Protein AF-B0E3F6-F1 (afdb_monomer)

Secondary structure (DSSP, 8-state):
------------TTSGGGG-TT-B--TTB-SS--EEEEEEE-SPPBTTBB--EEEEGGGTEEEE--SSB--EE-TTS-EEEPPPBPPTT----TT--EEEEEE--BHHHHTT-------------------

pLDDT: mean 74.64, std 20.19, range [33.12, 95.25]

Mean predicted aligned error: 12.08 Å

Organism: Laccaria bicolor (strain S238N-H82 / ATCC MYA-4686) (NCBI:txid486041)

Nearest PDB structures (foldseek):
  7cz6-assembly1_C  TM=3.033E-01  e=5.250E-01  Omono River virus
  2kls-assembly1_A  TM=3.070E-01  e=1.767E+00  Canis lupus familiaris
  8usm-assembly1_A  TM=3.528E-01  e=6.680E+00  Escherichia coli

Radius of gyration: 19.35 Å; Cα contacts (8 Å, |Δi|>4): 201; chains: 1; bounding box: 47×43×57 Å

Structure (mmCIF, N/CA/C/O backbone):
data_AF-B0E3F6-F1
#
_entry.id   AF-B0E3F6-F1
#
loop_
_atom_site.group_PDB
_atom_site.id
_atom_site.type_symbol
_atom_site.label_atom_id
_atom_site.label_alt_id
_atom_site.label_comp_id
_atom_site.label_asym_id
_atom_site.label_entity_id
_atom_site.label_seq_id
_atom_site.pdbx_PDB_ins_code
_atom_site.Cartn_x
_atom_site.Cartn_y
_atom_site.Cartn_z
_atom_site.occupancy
_atom_site.B_iso_or_equiv
_atom_site.auth_seq_id
_atom_site.auth_comp_id
_atom_site.auth_asym_id
_atom_site.auth_atom_id
_atom_site.pdbx_PDB_model_num
ATOM 1 N N . MET A 1 1 ? -20.462 36.110 -1.791 1.00 37.31 1 MET A N 1
ATOM 2 C CA . MET A 1 1 ? -20.013 34.745 -2.134 1.00 37.31 1 MET A CA 1
ATOM 3 C C . MET A 1 1 ? -18.557 34.627 -1.735 1.00 37.31 1 MET A C 1
ATOM 5 O O . MET A 1 1 ? -17.720 35.240 -2.379 1.00 37.31 1 MET A O 1
ATOM 9 N N . ALA A 1 2 ? -18.262 33.937 -0.636 1.00 35.00 2 ALA A N 1
ATOM 10 C CA . ALA A 1 2 ? -16.881 33.624 -0.294 1.00 35.00 2 ALA A CA 1
ATOM 11 C C . ALA A 1 2 ? -16.466 32.416 -1.137 1.00 35.00 2 ALA A C 1
ATOM 13 O O . ALA A 1 2 ? -17.037 31.337 -0.995 1.00 35.00 2 ALA A O 1
ATOM 14 N N . ILE A 1 3 ? -15.526 32.626 -2.053 1.00 46.47 3 ILE A N 1
ATOM 15 C CA . ILE A 1 3 ? -14.864 31.543 -2.771 1.00 46.47 3 ILE A CA 1
ATOM 16 C C . ILE A 1 3 ? -13.924 30.926 -1.736 1.00 46.47 3 ILE A C 1
ATOM 18 O O . ILE A 1 3 ? -12.916 31.531 -1.375 1.00 46.47 3 ILE A O 1
ATOM 22 N N . SER A 1 4 ? -14.305 29.788 -1.157 1.00 40.06 4 SER A N 1
ATOM 23 C CA . SER A 1 4 ? -13.398 29.035 -0.297 1.00 40.06 4 SER A CA 1
ATOM 24 C C . SER A 1 4 ? -12.186 28.662 -1.141 1.00 40.06 4 SER A C 1
ATOM 26 O O . SER A 1 4 ? -12.344 27.981 -2.157 1.00 40.06 4 SER A O 1
ATOM 28 N N . ASN A 1 5 ? -11.000 29.130 -0.746 1.00 36.41 5 ASN A N 1
ATOM 29 C CA . ASN A 1 5 ? -9.744 28.675 -1.335 1.00 36.41 5 ASN A CA 1
ATOM 30 C C . ASN A 1 5 ? -9.774 27.142 -1.410 1.00 36.41 5 ASN A C 1
ATOM 32 O O . ASN A 1 5 ? -10.134 26.518 -0.406 1.00 36.41 5 ASN A O 1
ATOM 36 N N . PRO A 1 6 ? -9.439 26.523 -2.557 1.00 39.03 6 PRO A N 1
ATOM 37 C CA . PRO A 1 6 ? -9.306 25.081 -2.606 1.00 39.03 6 PRO A CA 1
ATOM 38 C C . PRO A 1 6 ? -8.229 24.712 -1.591 1.00 39.03 6 PRO A C 1
ATOM 40 O O . PRO A 1 6 ? -7.063 25.074 -1.747 1.00 39.03 6 PRO A O 1
ATOM 43 N N . VAL A 1 7 ? -8.632 24.048 -0.510 1.00 43.75 7 VAL A N 1
ATOM 44 C CA . VAL A 1 7 ? -7.689 23.387 0.381 1.00 43.75 7 VAL A CA 1
ATOM 45 C C . VAL A 1 7 ? -7.106 22.261 -0.456 1.00 43.75 7 VAL A C 1
ATOM 47 O O . VAL A 1 7 ? -7.714 21.205 -0.610 1.00 43.75 7 VAL A O 1
ATOM 50 N N . ILE A 1 8 ? -5.971 22.531 -1.097 1.00 44.59 8 ILE A N 1
ATOM 51 C CA . ILE A 1 8 ? -5.141 21.483 -1.670 1.00 44.59 8 ILE A CA 1
ATOM 52 C C . ILE A 1 8 ? -4.660 20.704 -0.450 1.00 44.59 8 ILE A C 1
ATOM 54 O O . ILE A 1 8 ? -3.860 21.212 0.331 1.00 44.59 8 ILE A O 1
ATOM 58 N N . ASP A 1 9 ? -5.240 19.526 -0.236 1.00 45.12 9 ASP A N 1
ATOM 59 C CA . ASP A 1 9 ? -4.882 18.596 0.832 1.00 45.12 9 ASP A CA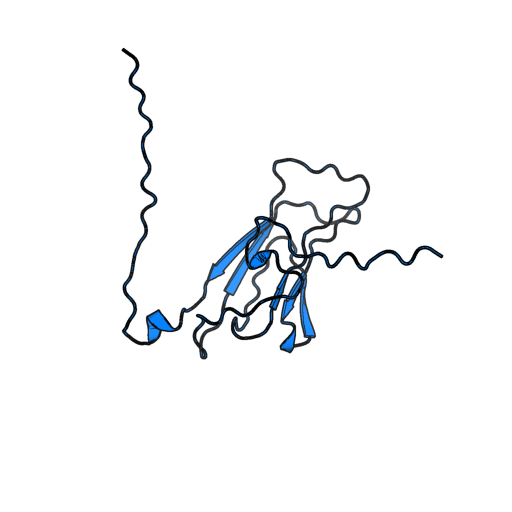 1
ATOM 60 C C . ASP A 1 9 ? -3.456 18.087 0.570 1.00 45.12 9 ASP A C 1
ATOM 62 O O . ASP A 1 9 ? -3.215 17.060 -0.072 1.00 45.12 9 ASP A O 1
ATOM 66 N N . THR A 1 10 ? -2.473 18.906 0.946 1.00 47.84 10 THR A N 1
ATOM 67 C CA . THR A 1 10 ? -1.056 18.633 0.740 1.00 47.84 10 THR A CA 1
ATOM 68 C C . THR A 1 10 ? -0.596 17.620 1.770 1.00 47.84 10 THR A C 1
ATOM 70 O O . THR A 1 10 ? 0.066 17.970 2.739 1.00 47.84 10 THR A O 1
ATOM 73 N N . SER A 1 11 ? -0.891 16.351 1.509 1.00 50.34 11 SER A N 1
ATOM 74 C CA . SER A 1 11 ? -0.377 15.179 2.217 1.00 50.34 11 SER A CA 1
ATOM 75 C C . SER A 1 11 ? -0.709 15.065 3.711 1.00 50.34 11 SER A C 1
ATOM 77 O O . SER A 1 11 ? -0.725 16.032 4.467 1.00 50.34 11 SER A O 1
ATOM 79 N N . LEU A 1 12 ? -0.879 13.830 4.184 1.00 56.91 12 LEU A N 1
ATOM 80 C CA . LEU A 1 12 ? -0.861 13.550 5.620 1.00 56.91 12 LEU A CA 1
ATOM 81 C C . LEU A 1 12 ? 0.567 13.777 6.144 1.00 56.91 12 LEU A C 1
ATOM 83 O O . LEU A 1 12 ? 1.422 12.891 6.051 1.00 56.91 12 LEU A O 1
ATOM 87 N N . VAL A 1 13 ? 0.832 14.995 6.632 1.00 46.75 13 VAL A N 1
ATOM 88 C CA . VAL A 1 13 ? 2.129 15.438 7.169 1.00 46.75 13 VAL A CA 1
ATOM 89 C C . VAL A 1 13 ? 2.662 14.388 8.148 1.00 46.75 13 VAL A C 1
ATOM 91 O O . VAL A 1 13 ? 2.002 14.041 9.124 1.00 46.75 13 VAL A O 1
ATOM 94 N N . GLY A 1 14 ? 3.856 13.857 7.865 1.00 49.66 14 GLY A N 1
ATOM 95 C CA . GLY A 1 14 ? 4.499 12.805 8.663 1.00 49.66 14 GLY A CA 1
ATOM 96 C C . GLY A 1 14 ? 4.371 11.377 8.113 1.00 49.66 14 GLY A C 1
ATOM 97 O O . GLY A 1 14 ? 5.115 10.512 8.563 1.00 49.66 14 GLY A O 1
ATOM 98 N N . MET A 1 15 ? 3.527 11.118 7.104 1.00 51.94 15 MET A N 1
ATOM 99 C CA . MET A 1 15 ? 3.454 9.800 6.437 1.00 51.94 15 MET A CA 1
ATOM 100 C C . MET A 1 15 ? 4.420 9.640 5.247 1.00 51.94 15 MET A C 1
ATOM 102 O O . MET A 1 15 ? 4.399 8.623 4.553 1.00 51.94 15 MET A O 1
ATOM 106 N N . GLY A 1 16 ? 5.268 10.640 4.988 1.00 60.41 16 GLY A N 1
ATOM 107 C CA . GLY A 1 16 ? 6.203 10.632 3.863 1.00 60.41 16 GLY A CA 1
ATOM 108 C C . GLY A 1 16 ? 5.494 10.484 2.512 1.00 60.41 16 GLY A C 1
ATOM 109 O O . GLY A 1 16 ? 4.397 11.004 2.305 1.00 60.41 16 GLY A O 1
ATOM 110 N N . VAL A 1 17 ? 6.120 9.750 1.591 1.00 61.62 17 VAL A N 1
ATOM 111 C CA . VAL A 1 17 ? 5.603 9.509 0.230 1.00 61.62 17 VAL A CA 1
ATOM 112 C C . VAL A 1 17 ? 4.250 8.770 0.242 1.00 61.62 17 VAL A C 1
ATOM 114 O O . VAL A 1 17 ? 3.403 9.007 -0.618 1.00 61.62 17 VAL A O 1
ATOM 117 N N . PHE A 1 18 ? 3.970 7.974 1.280 1.00 56.75 18 PHE A N 1
ATOM 118 C CA . PHE A 1 18 ? 2.696 7.262 1.448 1.00 56.7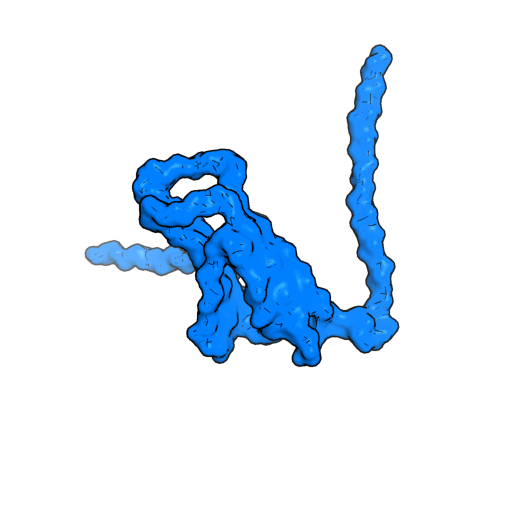5 18 PHE A CA 1
ATOM 119 C C . PHE A 1 18 ? 1.514 8.167 1.822 1.00 56.75 18 PHE A C 1
ATOM 121 O O . PHE A 1 18 ? 0.365 7.742 1.725 1.00 56.75 18 PHE A O 1
ATOM 128 N N . GLY A 1 19 ? 1.775 9.402 2.258 1.00 56.00 19 GLY A N 1
ATOM 129 C CA . GLY A 1 19 ? 0.740 10.379 2.591 1.00 56.00 19 GLY A CA 1
ATOM 130 C C . GLY A 1 19 ? 0.268 11.224 1.414 1.00 56.00 19 GLY A C 1
ATOM 131 O O . GLY A 1 19 ? -0.578 12.089 1.617 1.00 56.00 19 GLY A O 1
ATOM 132 N N . GLN A 1 20 ? 0.828 11.044 0.214 1.00 65.94 20 GLN A N 1
ATOM 133 C CA . GLN A 1 20 ? 0.551 11.908 -0.933 1.00 65.94 20 GLN A CA 1
ATOM 134 C C . GLN A 1 20 ? -0.762 11.524 -1.629 1.00 65.94 20 GLN A C 1
ATOM 136 O O . GLN A 1 20 ? -0.856 10.484 -2.278 1.00 65.94 20 GLN A O 1
ATOM 141 N N . MET A 1 21 ? -1.755 12.416 -1.564 1.00 63.38 21 MET A N 1
ATOM 142 C CA . MET A 1 21 ? -3.066 12.238 -2.211 1.00 63.38 21 MET A CA 1
ATOM 143 C C . MET A 1 21 ? -2.989 12.195 -3.747 1.00 63.38 21 MET A C 1
ATOM 145 O O . MET A 1 21 ? -3.831 11.582 -4.396 1.00 63.38 21 MET A O 1
ATOM 149 N N . HIS A 1 22 ? -1.953 12.801 -4.328 1.00 73.00 22 HIS A N 1
ATOM 150 C CA . HIS A 1 22 ? -1.678 12.799 -5.770 1.00 73.00 22 HIS A CA 1
ATOM 151 C C . HIS A 1 22 ? -1.074 11.470 -6.268 1.00 73.00 22 HIS A C 1
ATOM 153 O O . HIS A 1 22 ? -0.893 11.289 -7.472 1.00 73.00 22 HIS A O 1
ATOM 159 N N . GLY A 1 23 ? -0.757 10.549 -5.349 1.00 80.88 23 GLY A N 1
ATOM 160 C CA . GLY A 1 23 ? -0.004 9.334 -5.637 1.00 80.88 23 GLY A CA 1
ATOM 161 C C . GLY A 1 23 ? 1.481 9.591 -5.901 1.00 80.88 23 GLY A C 1
ATOM 162 O O . GLY A 1 23 ? 1.951 10.728 -5.904 1.00 80.88 23 GLY A O 1
ATOM 163 N N . HIS A 1 24 ? 2.224 8.511 -6.114 1.00 86.38 24 HIS A N 1
ATOM 164 C CA . HIS A 1 24 ? 3.647 8.525 -6.442 1.00 86.38 24 HIS A CA 1
ATOM 165 C C . HIS A 1 24 ? 4.009 7.362 -7.375 1.00 86.38 24 HIS A C 1
ATOM 167 O O . HIS A 1 24 ? 3.160 6.557 -7.765 1.00 86.38 24 HIS A O 1
ATOM 173 N N . ARG A 1 25 ? 5.283 7.328 -7.774 1.00 90.75 25 ARG A N 1
ATOM 174 C CA . ARG A 1 25 ? 5.917 6.216 -8.484 1.00 90.75 25 ARG A CA 1
ATOM 175 C C . ARG A 1 25 ? 7.157 5.801 -7.710 1.00 90.75 25 ARG A C 1
ATOM 177 O O . ARG A 1 25 ? 7.949 6.667 -7.333 1.00 90.75 25 ARG A O 1
ATOM 184 N N . ASP A 1 26 ? 7.366 4.505 -7.575 1.00 89.69 26 ASP A N 1
ATOM 185 C CA . ASP A 1 26 ? 8.562 3.930 -6.972 1.00 89.69 26 ASP A CA 1
ATOM 186 C C . ASP A 1 26 ? 9.651 3.823 -8.040 1.00 89.69 26 ASP A C 1
ATOM 188 O O . ASP A 1 26 ? 9.912 2.769 -8.607 1.00 89.69 26 ASP A O 1
ATOM 192 N N . THR A 1 27 ? 10.282 4.947 -8.386 1.00 89.25 27 THR A N 1
ATOM 193 C CA . THR A 1 27 ? 11.250 5.023 -9.503 1.00 89.25 27 THR A CA 1
ATOM 194 C C . THR A 1 27 ? 12.495 4.147 -9.318 1.00 89.25 27 THR A C 1
ATOM 196 O O . THR A 1 27 ? 13.226 3.915 -10.284 1.00 89.25 27 THR A O 1
ATOM 199 N N . GLY A 1 28 ? 12.729 3.664 -8.095 1.00 88.06 28 GLY A N 1
ATOM 200 C CA . GLY A 1 28 ? 13.775 2.706 -7.754 1.00 88.06 28 GLY A CA 1
ATOM 201 C C . GLY A 1 28 ? 13.422 1.245 -8.045 1.00 88.06 28 GLY A C 1
ATOM 202 O O . GLY A 1 28 ? 14.321 0.408 -7.966 1.00 88.06 28 GLY A O 1
ATOM 203 N N . ASP A 1 29 ? 12.172 0.934 -8.395 1.00 89.00 29 ASP A 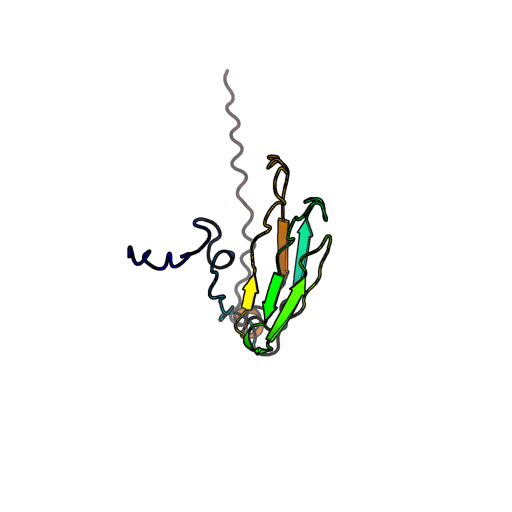N 1
ATOM 204 C CA . ASP A 1 29 ? 11.737 -0.429 -8.693 1.00 89.00 29 ASP A CA 1
ATOM 205 C C . ASP A 1 29 ? 12.322 -0.943 -10.014 1.00 89.00 29 ASP A C 1
ATOM 207 O O . ASP A 1 29 ? 12.620 -0.204 -10.969 1.00 89.00 29 ASP A O 1
ATOM 211 N N . ASP A 1 30 ? 12.511 -2.256 -10.056 1.00 87.94 30 ASP A N 1
ATOM 212 C CA . ASP A 1 30 ? 12.858 -2.965 -11.272 1.00 87.94 30 ASP A CA 1
ATOM 213 C C . ASP A 1 30 ? 11.711 -2.939 -12.293 1.00 87.94 30 ASP A C 1
ATOM 215 O O . ASP A 1 30 ? 10.539 -3.061 -11.949 1.00 87.94 30 ASP A O 1
ATOM 219 N N . ALA A 1 31 ? 12.060 -2.817 -13.575 1.00 85.56 31 ALA A N 1
ATOM 220 C CA . ALA A 1 31 ? 11.078 -2.731 -14.652 1.00 85.56 31 ALA A CA 1
ATOM 221 C C . ALA A 1 31 ? 10.354 -4.058 -14.920 1.00 85.56 31 ALA A C 1
ATOM 223 O O . ALA A 1 31 ? 9.207 -4.034 -15.370 1.00 85.56 31 ALA A O 1
ATOM 224 N N . ALA A 1 32 ? 11.006 -5.194 -14.648 1.00 84.06 32 ALA A N 1
ATOM 225 C CA . ALA A 1 32 ? 10.409 -6.523 -14.769 1.00 84.06 32 ALA A CA 1
ATOM 226 C C . ALA A 1 32 ? 9.799 -7.023 -13.444 1.00 84.06 32 ALA A C 1
ATOM 228 O O . ALA A 1 32 ? 9.092 -8.033 -13.431 1.00 84.06 32 ALA A O 1
ATOM 229 N N . GLY A 1 33 ? 10.058 -6.318 -12.340 1.00 85.81 33 GLY A N 1
ATOM 230 C CA . GLY A 1 33 ? 9.573 -6.644 -11.010 1.00 85.81 33 GLY A CA 1
ATOM 231 C C . GLY A 1 33 ? 8.117 -6.248 -10.774 1.00 85.81 33 GLY A C 1
ATOM 232 O O . GLY A 1 33 ? 7.583 -5.304 -11.358 1.00 85.81 33 GLY A O 1
ATOM 233 N N . TYR A 1 34 ? 7.488 -6.969 -9.851 1.00 90.56 34 TYR A N 1
ATOM 234 C CA . TYR A 1 34 ? 6.232 -6.565 -9.234 1.00 90.56 34 TYR A CA 1
ATOM 235 C C . TYR A 1 34 ? 6.458 -6.269 -7.759 1.00 90.56 34 TYR A C 1
ATOM 237 O O . TYR A 1 34 ? 7.266 -6.917 -7.089 1.00 90.56 34 TYR A O 1
ATOM 245 N N . THR A 1 35 ? 5.679 -5.322 -7.261 1.00 92.50 35 THR A N 1
ATOM 246 C CA . THR A 1 35 ? 5.599 -4.962 -5.856 1.00 92.50 35 THR A CA 1
ATOM 247 C C . THR A 1 35 ? 4.371 -5.625 -5.249 1.00 92.50 35 THR A C 1
ATOM 249 O O . THR A 1 35 ? 3.264 -5.565 -5.788 1.00 92.50 35 THR A O 1
ATOM 252 N N . CYS A 1 36 ? 4.577 -6.296 -4.121 1.00 93.94 36 CYS A N 1
ATOM 253 C CA . CYS A 1 36 ? 3.537 -6.923 -3.321 1.00 93.94 36 CYS A CA 1
ATOM 254 C C . CYS A 1 36 ? 3.367 -6.120 -2.036 1.00 93.94 36 CYS A C 1
ATOM 256 O O . CYS A 1 36 ? 4.302 -5.990 -1.247 1.00 93.94 36 CYS A O 1
ATOM 258 N N . MET A 1 37 ? 2.168 -5.595 -1.807 1.00 93.38 37 MET A N 1
ATOM 259 C CA . MET A 1 37 ? 1.833 -4.946 -0.548 1.00 93.38 37 MET A CA 1
ATOM 260 C C . MET A 1 37 ? 0.879 -5.835 0.238 1.00 93.38 37 MET A C 1
ATOM 262 O O . MET A 1 37 ? -0.231 -6.106 -0.199 1.00 93.38 37 MET A O 1
ATOM 266 N N . MET A 1 38 ? 1.290 -6.235 1.435 1.00 95.25 38 MET A N 1
ATOM 267 C CA . MET A 1 38 ? 0.439 -6.896 2.417 1.00 95.25 38 MET A CA 1
ATOM 268 C C . MET A 1 38 ? -0.092 -5.842 3.378 1.00 95.25 38 MET A C 1
ATOM 270 O O . MET A 1 38 ? 0.680 -5.203 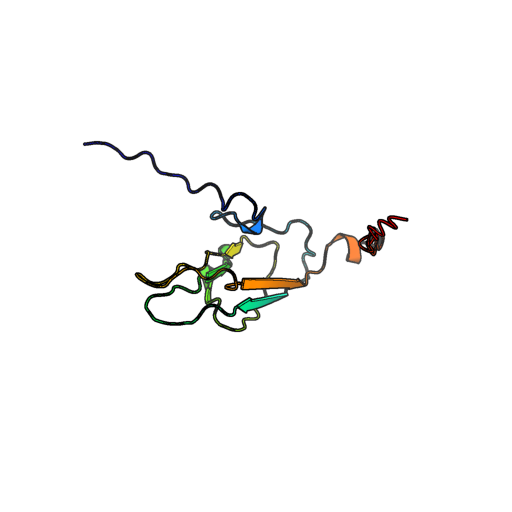4.093 1.00 95.25 38 MET A O 1
ATOM 274 N N . SER A 1 39 ? -1.404 -5.653 3.412 1.00 92.94 39 SER A N 1
ATOM 275 C CA . SER A 1 39 ? -2.046 -4.704 4.315 1.00 92.94 39 SER A CA 1
ATOM 276 C C . SER A 1 39 ? -2.915 -5.424 5.324 1.00 92.94 39 SER A C 1
ATOM 278 O O . SER A 1 39 ? -3.709 -6.289 4.960 1.00 92.94 39 SER A O 1
ATOM 280 N N . ASN A 1 40 ? -2.803 -5.042 6.592 1.00 93.75 40 ASN A N 1
ATOM 281 C CA . ASN A 1 40 ? -3.687 -5.518 7.642 1.00 93.75 40 ASN A CA 1
ATOM 282 C C . ASN A 1 40 ? -4.123 -4.369 8.552 1.00 93.75 40 ASN A C 1
ATOM 284 O O . ASN 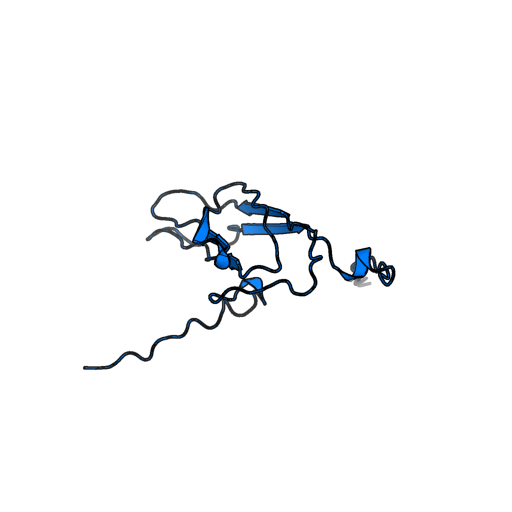A 1 40 ? -3.416 -3.377 8.732 1.00 93.75 40 ASN A O 1
ATOM 288 N N . THR A 1 41 ? -5.310 -4.500 9.131 1.00 92.94 41 THR A N 1
ATOM 289 C CA . THR A 1 41 ? -5.903 -3.483 9.991 1.00 92.94 41 THR A CA 1
ATOM 290 C C . THR A 1 41 ? -6.821 -4.119 11.023 1.00 92.94 41 THR A C 1
ATOM 292 O O . THR A 1 41 ? -7.522 -5.095 10.747 1.00 92.94 41 THR A O 1
ATOM 295 N N . ASN A 1 42 ? -6.823 -3.546 12.225 1.00 92.81 42 ASN A N 1
ATOM 296 C CA . ASN A 1 42 ? -7.771 -3.890 13.278 1.00 92.81 42 ASN A CA 1
ATOM 297 C C . ASN A 1 42 ? -8.947 -2.902 13.370 1.00 92.81 42 ASN A C 1
ATOM 299 O O . ASN A 1 42 ? -9.766 -3.030 14.280 1.00 92.81 42 ASN A O 1
ATOM 303 N N . VAL A 1 43 ? -9.048 -1.934 12.450 1.00 90.81 43 VAL A N 1
ATOM 304 C CA . VAL A 1 43 ? -10.188 -1.015 12.399 1.00 90.81 43 VAL A CA 1
ATOM 305 C C . VAL A 1 43 ? -11.463 -1.814 12.103 1.00 90.81 43 VAL A C 1
ATOM 307 O O . VAL A 1 43 ? -11.458 -2.660 11.204 1.00 90.81 43 VAL A O 1
ATOM 310 N N . PRO A 1 44 ? -12.544 -1.610 12.876 1.00 87.31 44 PRO A N 1
ATOM 311 C CA . PRO A 1 44 ? -13.802 -2.300 12.643 1.00 87.31 44 PRO A CA 1
ATOM 312 C C . PRO A 1 44 ? -14.444 -1.834 11.333 1.00 87.31 44 PRO A C 1
ATOM 314 O O . PRO A 1 44 ? -14.599 -0.639 11.085 1.00 87.31 44 PRO A O 1
ATOM 317 N N . GLU A 1 45 ? -14.847 -2.802 10.515 1.00 87.12 45 GLU A N 1
ATOM 318 C CA . GLU A 1 45 ? -15.622 -2.555 9.302 1.00 87.12 45 GLU A CA 1
ATOM 319 C C . GLU A 1 45 ? -17.093 -2.286 9.660 1.00 87.12 45 GLU A C 1
ATOM 321 O O . GLU A 1 45 ? -17.627 -2.858 10.613 1.00 87.12 45 GLU A O 1
ATOM 326 N N . GLY A 1 46 ? -17.760 -1.423 8.890 1.00 85.25 46 GLY A N 1
ATOM 327 C CA . GLY A 1 46 ? -19.163 -1.056 9.112 1.00 85.25 46 GLY A CA 1
ATOM 328 C C . GLY A 1 46 ? -19.351 0.250 9.891 1.00 85.25 46 GLY A C 1
ATOM 329 O O . GLY A 1 46 ? -18.415 1.023 10.087 1.00 85.25 46 GLY A O 1
ATOM 330 N N . GLY A 1 47 ? -20.600 0.553 10.264 1.00 85.25 47 GLY A N 1
ATOM 331 C CA . GLY A 1 47 ? -20.947 1.792 10.981 1.00 85.25 47 GLY A CA 1
ATOM 332 C C . GLY A 1 47 ? -20.659 3.084 10.203 1.00 85.25 47 GLY A C 1
ATOM 333 O O . GLY A 1 47 ? -20.489 4.138 10.806 1.00 85.25 47 GLY A O 1
ATOM 334 N N . GLY A 1 48 ? -20.561 3.007 8.872 1.00 88.75 48 GLY A N 1
ATOM 335 C CA . GLY A 1 48 ? -20.161 4.129 8.019 1.00 88.75 48 GLY A CA 1
ATOM 336 C C . GLY A 1 48 ? -18.647 4.345 7.913 1.00 88.75 48 GLY A C 1
ATOM 337 O O . GLY A 1 48 ? -18.235 5.313 7.286 1.00 88.75 48 GLY A O 1
ATOM 338 N N . THR A 1 49 ? -17.819 3.470 8.495 1.00 90.44 49 THR A N 1
ATOM 339 C CA . THR A 1 49 ? -16.360 3.512 8.317 1.00 90.44 49 THR A CA 1
ATOM 340 C C . THR A 1 49 ? -15.980 3.205 6.873 1.00 90.44 49 THR A C 1
ATOM 342 O O . THR A 1 49 ? -16.325 2.149 6.337 1.00 90.44 49 THR A O 1
ATOM 345 N N . GLU A 1 50 ? -15.195 4.091 6.264 1.00 91.75 50 GLU A N 1
ATOM 346 C CA . GLU A 1 50 ? -14.521 3.830 5.001 1.00 91.75 50 GLU A CA 1
ATOM 347 C C . GLU A 1 50 ? -13.118 3.299 5.265 1.00 91.75 50 GLU A C 1
ATOM 349 O O . GLU A 1 50 ? -12.237 4.008 5.748 1.00 91.75 50 GLU A O 1
ATOM 354 N N . MET A 1 51 ? -12.872 2.054 4.863 1.00 90.81 51 MET A N 1
ATOM 355 C CA . MET A 1 51 ? -11.551 1.434 4.985 1.00 90.81 51 MET A CA 1
ATOM 356 C C . MET A 1 51 ? -10.525 2.041 4.017 1.00 90.81 51 MET A C 1
ATOM 358 O O . MET A 1 51 ? -9.362 1.666 4.021 1.00 90.81 51 MET A O 1
ATOM 362 N N . GLY A 1 52 ? -10.903 2.985 3.166 1.00 89.25 52 GLY A N 1
ATOM 363 C CA . GLY A 1 52 ? -10.010 3.516 2.150 1.00 89.25 52 GLY A CA 1
ATOM 364 C C . GLY A 1 52 ? -9.657 2.506 1.054 1.00 89.25 52 GLY A C 1
ATOM 365 O O . GLY A 1 52 ? -10.094 1.348 1.033 1.00 89.25 52 GLY A O 1
ATOM 366 N N . ARG A 1 53 ? -8.912 2.999 0.072 1.00 89.25 53 ARG A N 1
ATOM 367 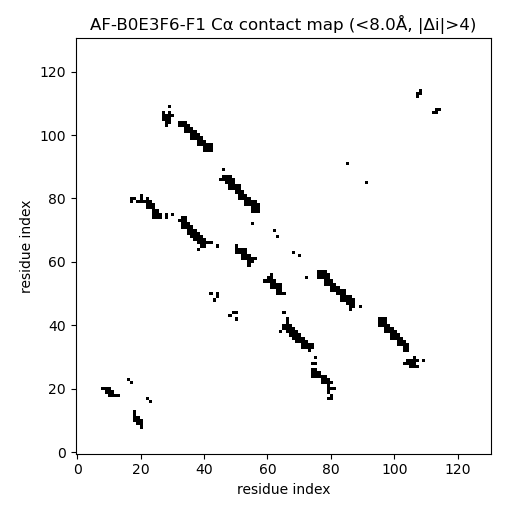C CA . ARG A 1 53 ? -8.681 2.347 -1.217 1.00 89.25 53 ARG A CA 1
ATOM 368 C C . ARG A 1 53 ? -7.215 2.495 -1.594 1.00 89.25 53 ARG A C 1
ATOM 370 O O . ARG A 1 53 ? -6.622 3.535 -1.325 1.00 89.25 53 ARG A O 1
ATOM 377 N N . PHE A 1 54 ? -6.653 1.477 -2.226 1.00 90.38 54 PHE A N 1
ATOM 378 C CA . PHE A 1 54 ? -5.376 1.571 -2.919 1.00 90.38 54 PHE A CA 1
ATOM 379 C C . PHE A 1 54 ? -5.633 1.655 -4.419 1.00 90.38 54 PHE A C 1
ATOM 381 O O . PHE A 1 54 ? -6.309 0.790 -4.965 1.00 90.38 54 PHE A O 1
ATOM 388 N N . PHE A 1 55 ? -5.127 2.691 -5.071 1.00 86.44 55 PHE A N 1
ATOM 389 C CA . PHE A 1 55 ? -5.357 2.988 -6.477 1.00 86.44 55 PHE A CA 1
ATOM 390 C C . PHE A 1 55 ? -4.113 2.677 -7.298 1.00 86.44 55 PHE A C 1
ATOM 392 O O . PHE A 1 55 ? -3.024 3.136 -6.964 1.00 86.44 55 PHE A O 1
ATOM 399 N N . VAL A 1 56 ? -4.304 1.987 -8.420 1.00 85.44 56 VAL A N 1
ATOM 400 C CA . VAL A 1 56 ? -3.336 1.910 -9.518 1.00 85.44 56 VAL A CA 1
ATOM 401 C C . VAL A 1 56 ? -3.876 2.814 -10.624 1.00 85.44 56 VAL A C 1
ATOM 403 O O . VAL A 1 56 ? -4.665 2.390 -11.471 1.00 85.44 56 VAL A O 1
ATOM 406 N N . LEU A 1 57 ? -3.518 4.098 -10.559 1.00 76.81 57 LEU A N 1
ATOM 407 C CA . LEU A 1 57 ? -4.188 5.184 -11.284 1.00 76.81 57 LEU A CA 1
ATOM 408 C C . LEU A 1 57 ? -4.053 5.047 -12.799 1.00 76.81 57 LEU A C 1
ATOM 410 O O . LEU A 1 57 ? -5.021 5.270 -13.519 1.00 76.81 57 LEU A O 1
ATOM 414 N N . ASN A 1 58 ? -2.895 4.591 -13.278 1.00 77.19 58 ASN A N 1
ATOM 415 C CA . ASN A 1 58 ? -2.682 4.298 -14.697 1.00 77.19 58 ASN A CA 1
ATOM 416 C C . ASN A 1 58 ? -3.669 3.265 -15.266 1.00 77.19 58 ASN A C 1
ATOM 418 O O . ASN A 1 58 ? -3.953 3.307 -16.458 1.00 77.19 58 ASN A O 1
ATOM 422 N N . ASN A 1 59 ? -4.195 2.369 -14.427 1.00 74.69 59 ASN A N 1
ATOM 423 C CA . ASN A 1 59 ? -5.107 1.308 -14.848 1.00 74.69 59 ASN A CA 1
ATOM 424 C C . ASN A 1 59 ? -6.570 1.613 -14.500 1.00 74.69 59 ASN A C 1
ATOM 426 O O . ASN A 1 59 ? -7.438 0.812 -14.826 1.00 74.69 59 ASN A O 1
ATOM 430 N N . LEU A 1 60 ? -6.850 2.736 -13.821 1.00 84.19 60 LEU A N 1
ATOM 431 C CA . LEU A 1 60 ? -8.174 3.077 -13.278 1.00 84.19 60 LEU A CA 1
ATOM 432 C C . LEU A 1 60 ? -8.765 1.980 -12.369 1.00 84.19 60 LEU A C 1
ATOM 434 O O . LEU A 1 60 ? -9.981 1.852 -12.231 1.00 84.19 60 LEU A O 1
ATOM 438 N N . ILE A 1 61 ? -7.900 1.192 -11.725 1.00 87.19 61 ILE A N 1
ATOM 439 C CA . ILE A 1 61 ? -8.281 0.104 -10.819 1.00 87.19 61 ILE A CA 1
ATOM 440 C C . ILE A 1 61 ? -7.980 0.525 -9.384 1.00 87.19 61 ILE A C 1
ATOM 442 O O . ILE A 1 61 ? -6.977 1.189 -9.111 1.00 87.19 61 ILE A O 1
ATOM 446 N N . TYR A 1 62 ? -8.830 0.096 -8.452 1.00 89.81 62 TYR A N 1
ATOM 447 C CA . TYR A 1 62 ? -8.552 0.208 -7.029 1.00 89.81 62 TYR A CA 1
ATOM 448 C C . TYR A 1 62 ? -8.873 -1.080 -6.272 1.00 89.81 62 TYR A C 1
ATOM 450 O O . TYR A 1 62 ? -9.751 -1.853 -6.654 1.00 89.81 62 TYR A O 1
ATOM 458 N N . VAL A 1 63 ? -8.180 -1.271 -5.154 1.00 90.75 63 VAL A N 1
ATOM 459 C CA . VAL A 1 63 ? -8.395 -2.349 -4.189 1.00 90.75 63 VAL A CA 1
ATOM 460 C C . VAL A 1 63 ? -8.957 -1.745 -2.907 1.00 90.75 63 VAL A C 1
ATOM 462 O O . VAL A 1 63 ? -8.441 -0.748 -2.399 1.00 90.75 63 VAL A O 1
ATOM 465 N N . LYS A 1 64 ? -10.037 -2.325 -2.373 1.00 91.38 64 LYS A N 1
ATOM 466 C CA . LYS A 1 64 ? -10.556 -1.945 -1.051 1.00 91.38 64 LYS A CA 1
ATOM 467 C C . LYS A 1 64 ? -9.640 -2.518 0.027 1.00 91.38 64 LYS A C 1
ATOM 469 O O . LYS A 1 64 ? -9.399 -3.720 0.052 1.00 91.38 64 LYS A O 1
ATOM 474 N N . MET A 1 65 ? -9.176 -1.669 0.939 1.00 90.75 65 MET A N 1
ATOM 475 C CA . MET A 1 65 ? -8.186 -2.040 1.958 1.00 90.75 65 MET A CA 1
ATOM 476 C C . MET A 1 65 ? -8.858 -2.607 3.220 1.00 90.75 65 MET A C 1
ATOM 478 O O . MET A 1 65 ? -8.701 -2.075 4.321 1.00 90.75 65 MET A O 1
ATOM 482 N N . VAL A 1 66 ? -9.666 -3.654 3.043 1.00 90.12 66 VAL A N 1
ATOM 483 C CA . VAL A 1 66 ? -10.374 -4.364 4.128 1.00 90.12 66 VAL A CA 1
ATOM 484 C C . VAL A 1 66 ? -9.402 -5.137 5.028 1.00 90.12 66 VAL A C 1
ATOM 486 O O . VAL A 1 66 ? -8.184 -5.100 4.815 1.00 90.12 66 VAL A O 1
ATOM 489 N N . ARG A 1 67 ? -9.914 -5.825 6.058 1.00 91.38 67 ARG A N 1
ATOM 490 C CA . ARG A 1 67 ? -9.078 -6.680 6.907 1.00 91.38 67 ARG A CA 1
ATOM 491 C C . ARG A 1 67 ? -8.367 -7.735 6.058 1.00 91.38 67 ARG A C 1
ATOM 493 O O . ARG A 1 67 ? -9.004 -8.632 5.522 1.00 91.38 67 ARG A O 1
ATOM 500 N N . PHE A 1 68 ? -7.043 -7.624 6.020 1.00 92.88 68 PHE A N 1
ATOM 501 C CA . PHE A 1 68 ? -6.138 -8.394 5.172 1.00 92.88 68 PHE A CA 1
ATOM 502 C C . PHE A 1 68 ? -6.385 -8.204 3.663 1.00 92.88 68 PHE A C 1
ATOM 504 O O . PHE A 1 68 ? -7.358 -8.686 3.093 1.00 92.88 68 PHE A O 1
ATOM 511 N N . SER A 1 69 ? -5.458 -7.523 2.990 1.00 92.25 69 SER A N 1
ATOM 512 C CA . SER A 1 69 ? -5.431 -7.416 1.527 1.00 92.25 69 SER A CA 1
ATOM 513 C C . SER A 1 69 ? -4.007 -7.557 1.002 1.00 92.25 69 SER A C 1
ATOM 515 O O . SER A 1 69 ? -3.048 -7.203 1.688 1.00 92.25 69 SER A O 1
ATOM 517 N N . LEU A 1 70 ? -3.879 -8.101 -0.211 1.00 94.88 70 LEU A N 1
ATOM 518 C CA . LEU A 1 70 ? -2.593 -8.388 -0.847 1.00 94.88 70 LEU A CA 1
ATOM 519 C C . LEU A 1 70 ? -2.580 -7.907 -2.311 1.00 94.88 70 LEU A C 1
ATOM 521 O O . LEU A 1 70 ? -2.618 -8.720 -3.234 1.00 94.88 70 LEU A O 1
ATOM 525 N N . PRO A 1 71 ? -2.630 -6.587 -2.567 1.00 92.12 71 PRO A N 1
ATOM 526 C CA . PRO A 1 71 ? -2.427 -6.050 -3.907 1.00 92.12 71 PRO A CA 1
ATOM 527 C C . PRO A 1 71 ? -1.014 -6.335 -4.435 1.00 92.12 71 PRO A C 1
ATOM 529 O O . PRO A 1 71 ? -0.012 -6.071 -3.766 1.00 92.12 71 PRO A O 1
ATOM 532 N N . ILE A 1 72 ? -0.957 -6.812 -5.679 1.00 93.50 72 ILE A N 1
ATOM 533 C CA . ILE A 1 72 ? 0.263 -6.951 -6.478 1.00 93.50 72 ILE A CA 1
ATOM 534 C C . ILE A 1 72 ? 0.163 -5.961 -7.636 1.00 93.50 72 ILE A C 1
ATOM 536 O O . ILE A 1 72 ? -0.843 -5.937 -8.348 1.00 93.50 72 ILE A O 1
ATOM 540 N N . PHE A 1 73 ? 1.174 -5.117 -7.805 1.00 91.69 73 PHE A N 1
ATOM 541 C CA . PHE A 1 73 ? 1.173 -4.044 -8.796 1.00 91.69 73 PHE A CA 1
ATOM 542 C C . PHE A 1 73 ? 2.595 -3.726 -9.265 1.00 91.69 73 PHE A C 1
ATOM 544 O O . PHE A 1 73 ? 3.571 -4.186 -8.683 1.00 91.69 73 PHE A O 1
ATOM 551 N N . ASN A 1 74 ? 2.720 -2.953 -10.342 1.00 91.06 74 ASN A N 1
ATOM 552 C CA . ASN A 1 74 ? 4.007 -2.426 -10.785 1.00 91.06 74 ASN A CA 1
ATOM 553 C C . ASN A 1 74 ? 4.228 -1.045 -10.141 1.00 91.06 74 ASN A C 1
ATOM 555 O O . ASN A 1 74 ? 3.453 -0.124 -10.413 1.00 91.06 74 ASN A O 1
ATOM 559 N N . GLY A 1 75 ? 5.261 -0.899 -9.303 1.00 90.88 75 GLY A N 1
ATOM 560 C CA . GLY A 1 75 ? 5.556 0.349 -8.584 1.00 90.88 75 GLY A CA 1
ATOM 561 C C . GLY A 1 75 ? 5.963 1.519 -9.487 1.00 90.88 75 GLY A C 1
ATOM 562 O O . GLY A 1 75 ? 5.826 2.681 -9.102 1.00 90.88 75 GLY A O 1
ATOM 563 N N . LEU A 1 76 ? 6.359 1.255 -10.740 1.00 90.56 76 LEU A N 1
ATOM 564 C CA . LEU A 1 76 ? 6.667 2.299 -11.725 1.00 90.56 76 LEU A CA 1
ATOM 565 C C . LEU A 1 76 ? 5.417 3.013 -12.255 1.00 90.56 76 LEU A C 1
ATOM 567 O O . LEU A 1 76 ? 5.529 4.093 -12.850 1.00 90.56 76 LEU A O 1
ATOM 571 N N . PHE A 1 77 ? 4.229 2.434 -12.073 1.00 89.50 77 PHE A N 1
ATOM 572 C CA . PHE A 1 77 ? 2.962 3.080 -12.412 1.00 89.50 77 PHE A CA 1
ATOM 573 C C . PHE A 1 77 ? 2.499 3.999 -11.290 1.00 89.50 77 PHE A C 1
ATOM 575 O O . PHE A 1 77 ? 2.792 3.763 -10.123 1.00 89.50 77 PHE A O 1
ATOM 582 N N . LEU A 1 78 ? 1.776 5.066 -11.644 1.00 89.38 78 LEU A N 1
ATOM 583 C CA . LEU A 1 78 ? 1.275 6.010 -10.653 1.00 89.38 78 LEU A CA 1
ATOM 584 C C . LEU A 1 78 ? 0.257 5.301 -9.756 1.00 89.38 78 LEU A C 1
ATOM 586 O O . LEU A 1 78 ? -0.740 4.756 -10.243 1.00 89.38 78 LEU A O 1
ATOM 590 N N . HIS A 1 79 ? 0.508 5.315 -8.455 1.00 89.50 79 HIS A N 1
ATOM 591 C CA . HIS A 1 79 ? -0.336 4.64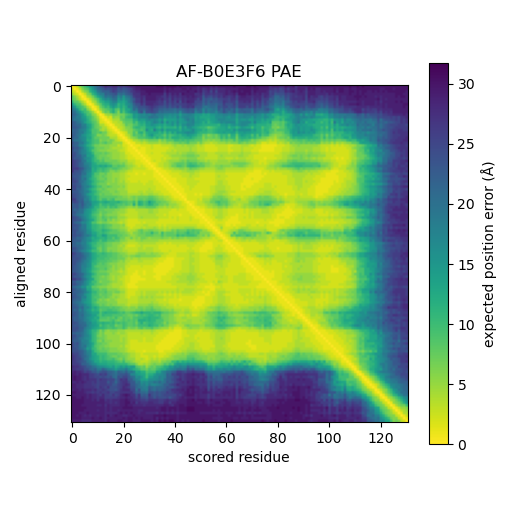7 -7.477 1.00 89.50 79 HIS A CA 1
ATOM 592 C C . HIS A 1 79 ? -0.387 5.426 -6.159 1.00 89.50 79 HIS A C 1
ATOM 594 O O . HIS A 1 79 ? 0.419 6.320 -5.909 1.00 89.50 79 HIS A O 1
ATOM 600 N N . GLY A 1 80 ? -1.377 5.131 -5.320 1.00 86.62 80 GLY A N 1
ATOM 601 C CA . GLY A 1 80 ? -1.578 5.847 -4.062 1.00 86.62 80 GLY A CA 1
ATOM 602 C C . GLY A 1 80 ? -2.691 5.251 -3.214 1.00 86.62 80 GLY A C 1
ATOM 603 O O . GLY A 1 80 ? -3.475 4.429 -3.683 1.00 86.62 80 GLY A O 1
ATOM 604 N N . GLY A 1 81 ? -2.759 5.650 -1.949 1.00 84.88 81 GLY A N 1
ATOM 605 C CA . GLY A 1 81 ? -3.765 5.170 -1.006 1.00 84.88 81 GLY A CA 1
ATOM 606 C C . GLY A 1 81 ? -4.624 6.305 -0.469 1.00 84.88 81 GLY A C 1
ATOM 607 O O . GLY A 1 81 ? -4.131 7.408 -0.263 1.00 84.88 81 GLY A O 1
ATOM 608 N N . SER A 1 82 ? -5.894 6.024 -0.190 1.00 84.12 82 SER A N 1
ATOM 609 C CA . SER A 1 82 ? -6.713 6.898 0.647 1.00 84.12 82 SER A CA 1
ATOM 610 C C . SER A 1 82 ? -6.638 6.455 2.114 1.00 84.12 82 SER A C 1
ATOM 612 O O . SER A 1 82 ? -6.498 5.254 2.394 1.00 84.12 82 SER A O 1
ATOM 614 N N . PRO A 1 83 ? -6.779 7.389 3.068 1.00 84.50 83 PRO A N 1
ATOM 615 C CA . PRO A 1 83 ? -6.819 7.044 4.480 1.00 84.50 83 PRO A CA 1
ATOM 616 C C . PRO A 1 83 ? -8.070 6.232 4.836 1.00 84.50 83 PRO A C 1
ATOM 618 O O . PRO A 1 83 ? -9.023 6.125 4.057 1.00 84.50 83 PRO A O 1
ATOM 621 N N . ILE A 1 84 ? -8.053 5.670 6.044 1.00 87.75 84 ILE A N 1
ATOM 622 C CA . ILE A 1 84 ? -9.263 5.200 6.720 1.00 87.75 84 ILE A CA 1
ATOM 623 C C . ILE A 1 84 ? -10.024 6.428 7.223 1.00 87.75 84 ILE A C 1
ATOM 625 O O . ILE A 1 84 ? -9.428 7.304 7.847 1.00 87.75 84 ILE A O 1
ATOM 629 N N . ILE A 1 85 ? -11.334 6.465 6.996 1.00 88.56 85 ILE A N 1
ATOM 630 C CA . ILE A 1 85 ? -12.226 7.503 7.517 1.00 88.56 85 ILE A CA 1
ATOM 631 C C . ILE A 1 85 ? -13.225 6.816 8.443 1.00 88.56 85 ILE A C 1
ATOM 633 O O . ILE A 1 85 ? -13.986 5.951 8.011 1.00 88.56 85 ILE A O 1
ATOM 637 N N . LEU A 1 86 ? -13.198 7.160 9.731 1.00 89.38 86 LEU A N 1
ATOM 638 C CA . LEU A 1 86 ? -14.112 6.574 10.709 1.00 89.38 86 LEU A CA 1
ATOM 639 C C . LEU A 1 86 ? -15.544 7.062 10.473 1.00 89.38 86 LEU A C 1
ATOM 641 O O . LEU A 1 86 ? -15.774 8.232 10.168 1.00 89.38 86 LEU A O 1
ATOM 645 N N . GLY A 1 87 ? -16.505 6.156 10.652 1.00 88.62 87 GLY A N 1
ATOM 646 C CA . GLY A 1 87 ? -17.922 6.493 10.605 1.00 88.62 87 GLY A CA 1
ATOM 647 C C . GLY A 1 87 ? -18.311 7.522 11.669 1.00 88.62 87 GLY A C 1
ATOM 648 O O . GLY A 1 87 ? -17.683 7.644 12.724 1.00 88.62 87 GLY A O 1
ATOM 649 N N . ARG A 1 88 ? -19.379 8.280 11.402 1.00 87.56 88 ARG A N 1
ATOM 650 C CA . ARG A 1 88 ? -19.863 9.318 12.320 1.00 87.56 88 ARG A CA 1
ATOM 651 C C . ARG A 1 88 ? -20.210 8.709 13.684 1.00 87.56 88 ARG A C 1
ATOM 653 O O . ARG A 1 88 ? -21.001 7.778 13.762 1.00 87.56 88 ARG A O 1
ATOM 660 N N . GLY A 1 89 ? -19.649 9.272 14.753 1.00 83.69 89 GLY A N 1
ATOM 661 C CA . GLY A 1 89 ? -19.874 8.800 16.125 1.00 83.69 89 GLY A CA 1
ATOM 662 C C . GLY A 1 89 ? -18.986 7.628 16.556 1.00 83.69 89 GLY A C 1
ATOM 663 O O . GLY A 1 89 ? -19.083 7.204 17.704 1.00 83.69 89 GLY A O 1
ATOM 664 N N . ILE A 1 90 ? -18.101 7.126 15.686 1.00 82.94 90 ILE A N 1
ATOM 665 C CA . ILE A 1 90 ? -17.076 6.153 16.076 1.00 82.94 90 ILE A CA 1
ATOM 666 C C . ILE A 1 90 ? -15.912 6.895 16.732 1.00 82.94 90 ILE A C 1
ATOM 668 O O . ILE A 1 90 ? -15.302 7.786 16.143 1.00 82.94 90 ILE A O 1
ATOM 672 N N . GLU A 1 91 ? -15.596 6.508 17.963 1.00 85.50 91 GLU A N 1
ATOM 673 C CA . GLU A 1 91 ? -14.476 7.061 18.716 1.00 85.50 91 GLU A CA 1
ATOM 674 C C . GLU A 1 91 ? -13.129 6.573 18.154 1.00 85.50 91 GLU A C 1
ATOM 676 O O . GLU A 1 91 ? -12.913 5.371 17.958 1.00 85.50 91 GLU A O 1
ATOM 681 N N . LEU A 1 92 ? -12.192 7.503 17.935 1.00 82.94 92 LEU A N 1
ATOM 682 C CA . LEU A 1 92 ? -10.815 7.176 17.571 1.00 82.94 92 LEU A CA 1
ATOM 683 C C . LEU A 1 92 ? -10.085 6.584 18.784 1.00 82.94 92 LEU A C 1
ATOM 685 O O . LEU A 1 92 ? -9.630 7.306 19.671 1.00 82.94 92 LEU A O 1
ATOM 689 N N . LYS A 1 93 ? -9.932 5.258 18.811 1.00 85.44 93 LYS A N 1
ATOM 690 C CA . LYS A 1 93 ? -9.151 4.579 19.854 1.00 85.44 93 LYS A CA 1
ATOM 691 C C . LYS A 1 93 ? -7.662 4.583 19.506 1.00 85.44 93 LYS A C 1
ATOM 693 O O . LYS A 1 93 ? -7.282 4.362 18.358 1.00 85.44 93 LYS A O 1
ATOM 698 N N . LYS A 1 94 ? -6.805 4.751 20.520 1.00 84.06 94 LYS A N 1
ATOM 699 C CA . LYS A 1 94 ? -5.334 4.818 20.370 1.00 84.06 94 LYS A CA 1
ATOM 700 C C . LYS A 1 94 ? -4.693 3.564 19.762 1.00 84.06 94 LYS A C 1
ATOM 702 O O . LYS A 1 94 ? -3.558 3.623 19.313 1.00 84.06 94 LYS A O 1
ATOM 707 N N . ASN A 1 95 ? -5.385 2.430 19.794 1.00 88.12 95 ASN A N 1
ATOM 708 C CA . ASN A 1 95 ? -4.883 1.145 19.313 1.00 88.12 95 ASN A CA 1
ATOM 709 C C . ASN A 1 95 ? -5.357 0.794 17.894 1.00 88.12 95 ASN A C 1
ATOM 711 O O . ASN A 1 95 ? -5.091 -0.319 17.443 1.00 88.12 95 ASN A O 1
ATOM 715 N N . LEU A 1 96 ? -6.088 1.681 17.214 1.00 88.50 96 LEU A N 1
ATOM 716 C CA . LEU A 1 96 ? -6.499 1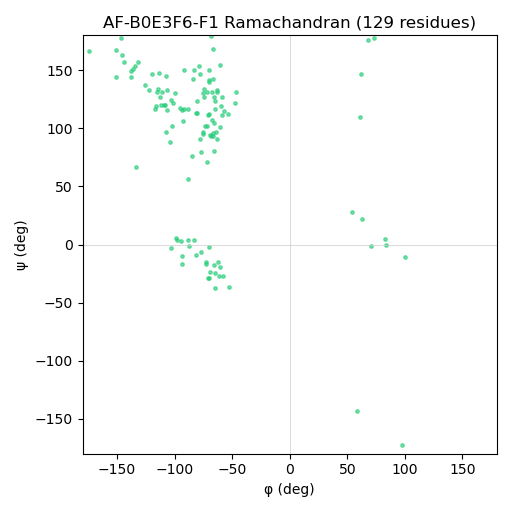.465 15.830 1.00 88.50 96 LEU A CA 1
ATOM 717 C C . LEU A 1 96 ? -5.319 1.689 14.885 1.00 88.50 96 LEU A C 1
ATOM 719 O O . LEU A 1 96 ? -4.642 2.712 14.963 1.00 88.50 96 LEU A O 1
ATOM 723 N N . TYR A 1 97 ? -5.086 0.742 13.979 1.00 89.38 97 TYR A N 1
ATOM 724 C CA . TYR A 1 97 ? -3.980 0.807 13.032 1.00 89.38 97 TYR A CA 1
ATOM 725 C C . TYR A 1 97 ? -4.335 0.226 11.664 1.00 89.38 97 TYR A C 1
ATOM 727 O O . TYR A 1 97 ? -5.189 -0.654 11.521 1.00 89.38 97 TYR A O 1
ATOM 735 N N . ARG A 1 98 ? -3.580 0.670 10.659 1.00 89.25 98 ARG A N 1
ATOM 736 C CA . ARG A 1 98 ? -3.300 -0.072 9.430 1.00 89.25 98 ARG A CA 1
ATOM 737 C C . ARG A 1 98 ? -1.791 -0.218 9.316 1.00 89.25 98 ARG A C 1
ATOM 739 O O . ARG A 1 98 ? -1.072 0.762 9.473 1.00 89.25 98 ARG A O 1
ATOM 746 N N . ILE A 1 99 ? -1.336 -1.427 9.024 1.00 90.31 99 ILE A N 1
ATOM 747 C CA . ILE A 1 99 ? 0.059 -1.713 8.702 1.00 90.31 99 ILE A CA 1
ATOM 748 C C . ILE A 1 99 ? 0.097 -2.188 7.256 1.00 90.31 99 ILE A C 1
ATOM 750 O O . ILE A 1 99 ? -0.677 -3.066 6.879 1.00 90.31 99 ILE A O 1
ATOM 754 N N . ASN A 1 100 ? 1.005 -1.607 6.476 1.00 89.75 100 ASN A N 1
ATOM 755 C CA . ASN A 1 100 ? 1.324 -2.042 5.123 1.00 89.75 100 ASN A CA 1
ATOM 756 C C . ASN A 1 100 ? 2.780 -2.513 5.114 1.00 89.75 100 ASN A C 1
ATOM 758 O O . ASN A 1 100 ? 3.679 -1.731 5.415 1.00 89.75 100 ASN A O 1
ATOM 762 N N . ALA A 1 101 ? 3.009 -3.777 4.778 1.00 91.81 101 ALA A N 1
ATOM 763 C CA . ALA A 1 101 ? 4.331 -4.317 4.496 1.00 91.81 101 ALA A CA 1
ATOM 764 C C . ALA A 1 101 ? 4.499 -4.413 2.978 1.00 91.81 101 ALA A C 1
ATOM 766 O O . ALA A 1 101 ? 3.692 -5.061 2.312 1.00 91.81 101 ALA A O 1
ATOM 767 N N . VAL A 1 102 ? 5.522 -3.752 2.436 1.00 91.62 102 VAL A N 1
ATOM 768 C CA . VAL A 1 102 ? 5.758 -3.651 0.990 1.00 91.62 102 VAL A CA 1
ATOM 769 C C . VAL A 1 102 ? 7.018 -4.432 0.637 1.00 91.62 102 VAL A C 1
ATOM 771 O O . VAL A 1 102 ? 8.099 -4.140 1.144 1.00 91.62 102 VAL A O 1
ATOM 774 N N . LEU A 1 103 ? 6.862 -5.435 -0.221 1.00 91.81 103 LEU A N 1
ATOM 775 C CA . LEU A 1 103 ? 7.942 -6.225 -0.794 1.00 91.81 103 LEU A CA 1
ATOM 776 C C . LEU A 1 103 ? 8.107 -5.803 -2.249 1.00 91.81 103 LEU A C 1
ATOM 778 O O . LEU A 1 103 ? 7.200 -6.005 -3.055 1.00 91.81 103 LEU A O 1
ATOM 782 N N . TYR A 1 104 ? 9.255 -5.224 -2.574 1.00 90.88 104 TYR A N 1
ATOM 783 C CA . TYR A 1 104 ? 9.583 -4.750 -3.913 1.00 90.88 104 TYR A CA 1
ATOM 784 C C . TYR A 1 104 ? 10.972 -5.242 -4.310 1.00 90.88 104 TYR A C 1
ATOM 786 O O . TYR A 1 104 ? 11.795 -5.583 -3.457 1.00 90.88 104 TYR A O 1
ATOM 794 N N . SER A 1 105 ? 11.220 -5.304 -5.616 1.00 87.69 105 SER A N 1
ATOM 795 C CA . SER A 1 105 ? 12.534 -5.630 -6.173 1.00 87.69 105 SER A CA 1
ATOM 796 C C . SER A 1 105 ? 13.200 -4.339 -6.644 1.00 87.69 105 SER A C 1
ATOM 798 O O . SER A 1 105 ? 12.830 -3.832 -7.702 1.00 87.69 105 SER A O 1
ATOM 800 N N . PRO A 1 106 ? 14.159 -3.771 -5.891 1.00 85.06 106 PRO A N 1
ATOM 801 C CA . PRO A 1 106 ? 14.831 -2.562 -6.329 1.00 85.06 106 PRO A CA 1
ATOM 802 C C . PRO A 1 106 ? 15.752 -2.845 -7.517 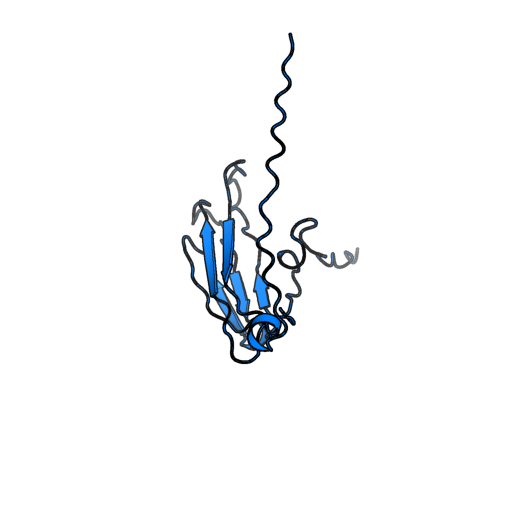1.00 85.06 106 PRO A C 1
ATOM 804 O O . PRO A 1 106 ? 16.514 -3.814 -7.515 1.00 85.06 106 PRO A O 1
ATOM 807 N N . ARG A 1 107 ? 15.773 -1.932 -8.490 1.00 82.62 107 ARG A N 1
ATOM 808 C CA . ARG A 1 107 ? 16.592 -2.019 -9.708 1.00 82.62 107 ARG A CA 1
ATOM 809 C C . ARG A 1 107 ? 18.075 -2.270 -9.424 1.00 82.62 107 ARG A C 1
ATOM 811 O O . ARG A 1 107 ? 18.728 -3.008 -10.156 1.00 82.62 107 ARG A O 1
ATOM 818 N N . PHE A 1 108 ? 18.617 -1.680 -8.357 1.00 76.06 108 PHE A N 1
ATOM 819 C CA . PHE A 1 108 ? 20.039 -1.808 -8.016 1.00 76.06 108 PHE A CA 1
ATOM 820 C C . PHE A 1 108 ? 20.440 -3.219 -7.550 1.00 76.06 108 PHE A C 1
ATOM 822 O O . PHE A 1 108 ? 21.605 -3.590 -7.666 1.00 76.06 108 PHE A O 1
ATOM 829 N N . MET A 1 109 ? 19.497 -4.017 -7.033 1.00 70.31 109 MET A N 1
ATOM 830 C CA . MET A 1 109 ? 19.766 -5.404 -6.624 1.00 70.31 109 MET A CA 1
ATOM 831 C C . MET A 1 109 ? 20.008 -6.309 -7.831 1.00 70.31 109 MET A C 1
ATOM 833 O O . MET A 1 109 ? 20.754 -7.278 -7.740 1.00 70.31 109 MET A O 1
ATOM 837 N N . LEU A 1 110 ? 19.398 -5.972 -8.968 1.00 67.12 110 LEU A N 1
ATOM 838 C CA . LEU A 1 110 ? 19.483 -6.743 -10.205 1.00 67.12 110 LEU A CA 1
ATOM 839 C C . LEU A 1 110 ? 20.594 -6.245 -11.139 1.00 67.12 110 LEU A C 1
ATOM 841 O O . LEU A 1 110 ? 21.021 -6.981 -12.022 1.00 67.12 110 LEU A O 1
ATOM 845 N N . SER A 1 111 ? 21.111 -5.029 -10.933 1.00 63.84 111 SER A N 1
ATOM 846 C CA . SER A 1 111 ? 22.183 -4.452 -11.758 1.00 63.84 111 SER A CA 1
ATOM 847 C C . SER A 1 111 ? 23.601 -4.888 -11.360 1.00 63.84 111 SER A C 1
ATOM 849 O O . SER A 1 111 ? 24.570 -4.371 -11.909 1.00 63.84 111 SER A O 1
ATOM 851 N N . GLY A 1 112 ? 23.755 -5.790 -10.381 1.00 55.84 112 GLY A N 1
ATOM 852 C CA . GLY A 1 112 ? 25.063 -6.223 -9.864 1.00 55.84 112 GLY A CA 1
ATOM 853 C C . GLY A 1 112 ? 25.813 -5.167 -9.034 1.00 55.84 112 GLY A C 1
ATOM 854 O O . GLY A 1 112 ? 26.883 -5.458 -8.509 1.00 55.84 112 GLY A O 1
ATOM 855 N N . ALA A 1 113 ? 25.251 -3.963 -8.873 1.00 59.31 113 ALA A N 1
ATOM 856 C CA . ALA A 1 113 ? 25.805 -2.866 -8.071 1.00 59.31 113 ALA A CA 1
ATOM 857 C C . ALA A 1 113 ? 25.253 -2.822 -6.630 1.00 59.31 113 ALA A C 1
ATOM 859 O O . ALA A 1 113 ? 25.559 -1.902 -5.870 1.00 59.31 113 ALA A O 1
ATOM 860 N N . GLY A 1 114 ? 24.409 -3.786 -6.251 1.00 53.50 114 GLY A N 1
ATOM 861 C CA . GLY A 1 114 ? 23.771 -3.832 -4.941 1.00 53.50 114 GLY A CA 1
ATOM 862 C C . GLY A 1 114 ? 24.757 -4.162 -3.823 1.00 53.50 114 GLY A C 1
ATOM 863 O O . GLY A 1 114 ? 25.238 -5.288 -3.719 1.00 53.50 114 GLY A O 1
ATOM 864 N N . GLN A 1 115 ? 25.018 -3.197 -2.941 1.00 54.91 115 GLN A N 1
ATOM 865 C CA . GLN A 1 115 ? 25.612 -3.465 -1.633 1.00 54.91 115 GLN A CA 1
ATOM 866 C C . GLN A 1 115 ? 24.496 -3.754 -0.624 1.00 54.91 115 GLN A C 1
ATOM 868 O O . GLN A 1 115 ? 23.663 -2.896 -0.330 1.00 54.91 115 GLN A O 1
ATOM 873 N N . TYR A 1 116 ? 24.478 -4.970 -0.079 1.00 52.91 116 TYR A N 1
ATOM 874 C CA . TYR A 1 116 ? 23.566 -5.344 0.999 1.00 52.91 116 TYR A CA 1
ATOM 875 C C . TYR A 1 116 ? 23.995 -4.644 2.292 1.00 52.91 116 TYR A C 1
ATOM 877 O O . TYR A 1 116 ? 25.028 -4.971 2.870 1.00 52.91 116 TYR A O 1
ATOM 885 N N . SER A 1 117 ? 23.187 -3.698 2.765 1.00 52.56 117 SER A N 1
ATOM 886 C CA . SER A 1 117 ? 23.327 -3.125 4.105 1.00 52.56 117 SER A CA 1
ATOM 887 C C . SER A 1 117 ? 22.192 -3.659 4.974 1.00 52.56 117 SER A C 1
ATOM 889 O O . SER A 1 117 ? 21.084 -3.129 4.935 1.00 52.56 117 SER A O 1
ATOM 891 N N . ILE A 1 118 ? 22.433 -4.715 5.756 1.00 44.59 118 ILE A N 1
ATOM 892 C CA . ILE A 1 118 ? 21.507 -5.074 6.839 1.00 44.59 118 ILE A CA 1
ATOM 893 C C . ILE A 1 118 ? 21.743 -4.061 7.958 1.00 44.59 118 ILE A C 1
ATOM 895 O O . ILE A 1 118 ? 22.680 -4.178 8.747 1.00 44.59 118 ILE A O 1
ATOM 899 N N . GLY A 1 119 ? 20.911 -3.022 7.993 1.00 41.78 119 GLY A N 1
ATOM 900 C CA . GLY A 1 119 ? 20.880 -2.082 9.102 1.00 41.78 119 GLY A CA 1
ATOM 901 C C . GLY A 1 119 ? 20.323 -2.774 10.340 1.00 41.78 119 GLY A C 1
ATOM 902 O O . GLY A 1 119 ? 19.111 -2.815 10.533 1.00 41.78 119 GLY A O 1
ATOM 903 N N . PHE A 1 120 ? 21.189 -3.314 11.198 1.00 37.56 120 PHE A N 1
ATOM 904 C CA . PHE A 1 120 ? 20.778 -3.635 12.559 1.00 37.56 120 PHE A CA 1
ATOM 905 C C . PHE A 1 120 ? 20.452 -2.316 13.257 1.00 37.56 120 PHE A C 1
ATOM 907 O O . PHE A 1 120 ? 21.327 -1.463 13.426 1.00 37.56 120 PHE A O 1
ATOM 914 N N . ALA A 1 121 ? 19.191 -2.136 13.656 1.00 41.28 121 ALA A N 1
ATOM 915 C CA . ALA A 1 121 ? 18.839 -1.094 14.604 1.00 41.28 121 ALA A CA 1
ATOM 916 C C . ALA A 1 121 ? 19.737 -1.286 15.832 1.00 41.28 121 ALA A C 1
ATOM 918 O O . ALA A 1 121 ? 19.650 -2.296 16.531 1.00 41.28 121 ALA A O 1
ATOM 919 N N . LYS A 1 122 ? 20.654 -0.344 16.057 1.00 38.25 122 LYS A N 1
ATOM 920 C CA . LYS A 1 122 ? 21.494 -0.318 17.247 1.00 38.25 122 LYS A CA 1
ATOM 921 C C . LYS A 1 122 ? 20.549 -0.116 18.426 1.00 38.25 122 LYS A C 1
ATOM 923 O O . LYS A 1 122 ? 20.128 1.006 18.692 1.00 38.25 122 LYS A O 1
ATOM 928 N N . ALA A 1 123 ? 20.171 -1.200 19.099 1.00 41.09 123 ALA A N 1
ATOM 929 C CA . ALA A 1 123 ? 19.509 -1.128 20.387 1.00 41.09 123 ALA A CA 1
ATOM 930 C C . ALA A 1 123 ? 20.504 -0.479 21.353 1.00 41.09 123 ALA A C 1
ATOM 932 O O . ALA A 1 123 ? 21.360 -1.140 21.935 1.00 41.09 123 ALA A O 1
ATOM 933 N N . THR A 1 124 ? 20.457 0.845 21.473 1.00 38.72 124 THR A N 1
ATOM 934 C CA . THR A 1 124 ? 21.111 1.543 22.571 1.00 38.72 124 THR A CA 1
ATOM 935 C C . THR A 1 124 ? 20.380 1.129 23.836 1.00 38.72 124 THR A C 1
ATOM 937 O O . THR A 1 124 ? 19.324 1.670 24.159 1.00 38.72 124 THR A O 1
ATOM 940 N N . SER A 1 125 ? 20.918 0.130 24.533 1.00 39.78 125 SER A N 1
ATOM 941 C CA . SER A 1 125 ? 20.533 -0.174 25.901 1.00 39.78 125 SER A CA 1
ATOM 942 C C . SER A 1 125 ? 20.848 1.050 26.759 1.00 39.78 125 SER A C 1
ATOM 944 O O . SER A 1 125 ? 21.994 1.285 27.142 1.00 39.78 125 SER A O 1
ATOM 946 N N . LEU A 1 126 ? 19.826 1.842 27.067 1.00 39.47 126 LEU A N 1
ATOM 947 C CA . LEU A 1 126 ? 19.838 2.762 28.199 1.00 39.47 126 LEU A CA 1
ATOM 948 C C . LEU A 1 126 ? 19.730 1.924 29.483 1.00 39.47 126 LEU A C 1
ATOM 950 O O . LEU A 1 126 ? 18.706 1.917 30.158 1.00 39.47 126 LEU A O 1
ATOM 954 N N . LEU A 1 127 ? 20.799 1.197 29.820 1.00 36.38 127 LEU A N 1
ATOM 955 C CA . LEU A 1 127 ? 21.038 0.788 31.199 1.00 36.38 127 LEU A CA 1
ATOM 956 C C . LEU A 1 127 ? 21.591 2.020 31.923 1.00 36.38 127 LEU A C 1
ATOM 958 O O . LEU A 1 127 ? 22.793 2.273 31.933 1.00 36.38 127 LEU A O 1
ATOM 962 N N . LYS A 1 128 ? 20.700 2.818 32.517 1.00 36.19 128 LYS A N 1
ATOM 963 C CA . LYS A 1 128 ? 21.086 3.644 33.662 1.00 36.19 128 LYS A CA 1
ATOM 964 C C . LYS A 1 128 ? 21.193 2.704 34.860 1.00 36.19 128 LYS A C 1
ATOM 966 O O . LYS A 1 128 ? 20.190 2.408 35.500 1.00 36.19 128 LYS A O 1
ATOM 971 N N . LEU A 1 129 ? 22.404 2.224 35.138 1.00 33.12 129 LEU A N 1
ATOM 972 C CA . LEU A 1 129 ? 22.763 1.826 36.495 1.00 33.12 129 LEU A CA 1
ATOM 973 C C . LEU A 1 129 ? 22.791 3.114 37.323 1.00 33.12 129 LEU A C 1
ATOM 975 O O . LEU A 1 129 ? 23.668 3.954 37.135 1.00 33.12 129 LEU A O 1
ATOM 979 N N . VAL A 1 130 ? 21.794 3.292 38.182 1.00 38.28 130 VAL A N 1
ATOM 980 C CA . VAL A 1 130 ? 21.917 4.174 39.340 1.00 38.28 130 VAL A CA 1
ATOM 981 C C . VAL A 1 130 ? 22.377 3.260 40.471 1.00 38.28 130 VAL A C 1
ATOM 983 O O . VAL A 1 130 ? 21.609 2.405 40.910 1.00 38.28 130 VAL A O 1
ATOM 986 N N . MET A 1 131 ? 23.654 3.370 40.838 1.00 37.09 131 MET A N 1
ATOM 987 C CA . MET A 1 131 ? 24.091 3.088 42.207 1.00 37.09 131 MET A CA 1
ATOM 988 C C . MET A 1 131 ? 23.811 4.323 43.053 1.00 37.09 131 MET A C 1
ATOM 990 O O . MET A 1 131 ? 24.005 5.437 42.514 1.00 37.09 131 MET A O 1
#

Solvent-accessible surface area (backbone atoms only — not comparable to full-atom values): 8194 Å² total; per-residue (Å²): 134,85,79,74,73,82,78,74,76,78,40,52,85,88,50,63,79,71,23,28,74,87,34,46,56,43,80,60,43,28,91,89,41,60,26,40,35,44,34,41,43,75,60,74,83,53,79,72,32,42,56,29,36,38,34,40,58,84,73,78,43,71,44,71,50,49,74,60,35,73,57,71,45,54,41,71,44,45,28,38,49,52,67,68,44,75,14,86,89,60,78,88,55,94,85,59,49,74,50,75,50,75,48,68,44,48,35,49,66,77,68,77,73,52,77,87,75,85,76,72,79,78,78,76,78,83,75,77,80,81,129

Sequence (131 aa):
MAISNPVIDTSLVGMGVFGQMHGHRDTGDDAAGYTCMMSNTNVPEGGGTEMGRFFVLNNLIYVKMVRFSLPIFNGLFLHGGSPIILGRGIELKKNLYRINAVLYSPRFMLSGAGQYSIGFAKATSLLKLVM

Foldseek 3Di:
DDPPDPPPVQFPPPPPQQRGPQFDAPPQFDPPKKKKKKKAWPDDPDLQKQQWWKDQPVVRDIDRRPGIDIDIGHRRGGIHIDHIDDHPPDDDDPPTDMDIDMDGHGPCVVVVNDDDDPDDPPPPPPPPPDD